Protein AF-A0A434R192-F1 (afdb_monomer)

Solvent-accessible surface area (backbone atoms only — not comparable to full-atom values): 3094 Å² total; per-residue (Å²): 138,84,83,69,85,79,79,66,54,80,64,54,57,50,49,53,49,51,53,53,51,53,52,51,52,54,51,53,52,52,53,50,33,51,48,32,40,72,77,66,78,38,74,66,75,81,86,82,122

Mean predicted aligned error: 9.32 Å

Nearest PDB structures (foldseek):
  3ze3-assembly1_F  TM=8.076E-01  e=8.554E+00  Escherichia coli K-12

Structure (mmCIF, N/CA/C/O backbone):
data_AF-A0A434R192-F1
#
_entry.id   AF-A0A434R192-F1
#
loop_
_atom_site.group_PDB
_atom_site.id
_atom_site.type_symbol
_atom_site.label_atom_id
_atom_site.label_alt_id
_atom_site.label_comp_id
_atom_site.label_asym_id
_atom_site.label_entity_id
_atom_site.label_seq_id
_atom_site.pdbx_PDB_ins_code
_atom_site.Cartn_x
_atom_site.Cartn_y
_atom_site.Cartn_z
_atom_site.occupancy
_atom_site.B_iso_or_equiv
_atom_site.auth_seq_id
_atom_site.auth_comp_id
_atom_site.auth_asym_id
_atom_site.auth_atom_id
_atom_site.pdbx_PDB_model_num
ATOM 1 N N . MET A 1 1 ? 13.815 -18.622 -36.220 1.00 43.25 1 MET A N 1
ATOM 2 C CA . MET A 1 1 ? 13.867 -17.146 -36.326 1.00 43.25 1 MET A CA 1
ATOM 3 C C . MET A 1 1 ? 13.456 -16.534 -34.987 1.00 43.25 1 MET A C 1
ATOM 5 O O . MET A 1 1 ? 12.310 -16.145 -34.819 1.00 43.25 1 MET A O 1
ATOM 9 N N . VAL A 1 2 ? 14.365 -16.529 -34.003 1.00 46.66 2 VAL A N 1
ATOM 10 C CA . VAL A 1 2 ? 14.114 -15.979 -32.657 1.00 46.66 2 VAL A CA 1
ATOM 11 C C . VAL A 1 2 ? 14.314 -14.466 -32.697 1.00 46.66 2 VAL A C 1
ATOM 13 O O . VAL A 1 2 ? 15.439 -13.993 -32.827 1.00 46.66 2 VAL A O 1
ATOM 16 N N . ALA A 1 3 ? 13.225 -13.710 -32.581 1.00 47.59 3 ALA A N 1
ATOM 17 C CA . ALA A 1 3 ? 13.289 -12.308 -32.197 1.00 47.59 3 ALA A CA 1
ATOM 18 C C . ALA A 1 3 ? 13.470 -12.253 -30.671 1.00 47.59 3 ALA A C 1
ATOM 20 O O . ALA A 1 3 ? 12.511 -12.399 -29.915 1.00 47.59 3 ALA A O 1
ATOM 21 N N . GLY A 1 4 ? 14.718 -12.123 -30.216 1.00 56.78 4 GLY A N 1
ATOM 22 C CA . GLY A 1 4 ? 15.013 -11.793 -28.821 1.00 56.78 4 GLY A CA 1
ATOM 23 C C . GLY A 1 4 ? 14.494 -10.387 -28.487 1.00 56.78 4 GLY A C 1
ATOM 24 O O . GLY A 1 4 ? 14.398 -9.549 -29.388 1.00 56.78 4 GLY A O 1
ATOM 25 N N . PRO A 1 5 ? 14.131 -10.103 -27.224 1.00 64.56 5 PRO A N 1
ATOM 26 C CA . PRO A 1 5 ? 13.551 -8.820 -26.857 1.00 64.56 5 PRO A CA 1
ATOM 27 C C . PRO A 1 5 ? 14.562 -7.701 -27.126 1.00 64.56 5 PRO A C 1
ATOM 29 O O . PRO A 1 5 ? 15.612 -7.627 -26.491 1.00 64.56 5 PRO A O 1
ATOM 32 N N . THR A 1 6 ? 14.237 -6.825 -28.075 1.00 60.28 6 THR A N 1
ATOM 33 C CA . THR A 1 6 ? 14.965 -5.581 -28.339 1.00 60.28 6 THR A CA 1
ATOM 34 C C . THR A 1 6 ? 15.000 -4.758 -27.055 1.00 60.28 6 THR A C 1
ATOM 36 O O . THR A 1 6 ? 13.964 -4.242 -26.621 1.00 60.28 6 THR A O 1
ATOM 39 N N . SER A 1 7 ? 16.169 -4.659 -26.423 1.00 62.97 7 SER A N 1
ATOM 40 C CA . SER A 1 7 ? 16.371 -3.838 -25.232 1.00 62.97 7 SER A CA 1
ATOM 41 C C . SER A 1 7 ? 16.197 -2.368 -25.613 1.00 62.97 7 SER A C 1
ATOM 43 O O . SER A 1 7 ? 17.024 -1.747 -26.278 1.00 62.97 7 SER A O 1
ATOM 45 N N . ILE A 1 8 ? 15.059 -1.793 -25.227 1.00 61.59 8 ILE A N 1
ATOM 46 C CA . ILE A 1 8 ? 14.745 -0.387 -25.489 1.00 61.59 8 ILE A CA 1
ATOM 47 C C . ILE A 1 8 ? 15.449 0.469 -24.432 1.00 61.59 8 ILE A C 1
ATOM 49 O O . ILE A 1 8 ? 14.783 1.023 -23.569 1.00 61.59 8 ILE A O 1
ATOM 53 N N . GLY A 1 9 ? 16.777 0.556 -24.490 1.00 64.12 9 GLY A N 1
ATOM 54 C CA . GLY A 1 9 ? 17.616 1.464 -23.701 1.00 64.12 9 GLY A CA 1
ATOM 55 C C . GLY A 1 9 ? 17.542 1.328 -22.162 1.00 64.12 9 GLY A C 1
ATOM 56 O O . GLY A 1 9 ? 16.511 0.991 -21.576 1.00 64.12 9 GLY A O 1
ATOM 57 N N . PRO A 1 10 ? 18.618 1.682 -21.440 1.00 62.50 10 PRO A N 1
ATOM 58 C CA . PRO A 1 10 ? 18.678 1.547 -19.979 1.00 62.50 10 PRO A CA 1
ATOM 59 C C . PRO A 1 10 ? 17.576 2.324 -19.229 1.00 62.50 10 PRO A C 1
ATOM 61 O O . PRO A 1 10 ? 17.225 1.966 -18.106 1.00 62.50 10 PRO A O 1
ATOM 64 N N . GLY A 1 11 ? 16.993 3.364 -19.838 1.00 78.88 11 GLY A N 1
ATOM 65 C CA . GLY A 1 11 ? 15.922 4.165 -19.236 1.00 78.88 11 GLY A CA 1
ATOM 66 C C . GLY A 1 11 ? 14.552 3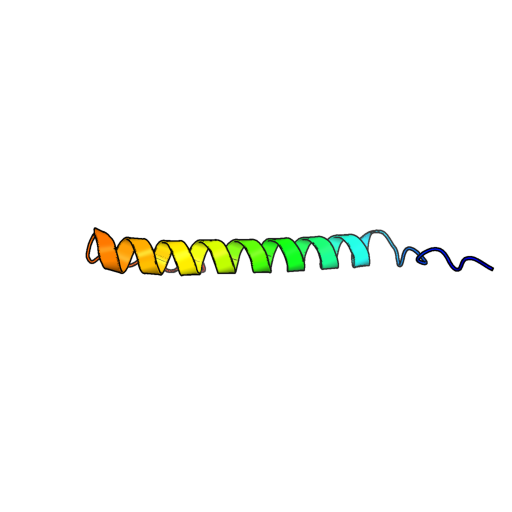.477 -19.197 1.00 78.88 11 GLY A C 1
ATOM 67 O O . GLY A 1 11 ? 13.846 3.581 -18.194 1.00 78.88 11 GLY A O 1
ATOM 68 N N . LYS A 1 12 ? 14.161 2.741 -20.248 1.00 86.06 12 LYS A N 1
ATOM 69 C CA . LYS A 1 12 ? 12.800 2.180 -20.352 1.00 86.06 12 LYS A CA 1
ATOM 70 C C . LYS A 1 12 ? 12.640 0.927 -19.491 1.00 86.06 12 LYS A C 1
ATOM 72 O O . LYS A 1 12 ? 11.595 0.748 -18.867 1.00 86.06 12 LYS A O 1
ATOM 77 N N . ASP A 1 13 ? 13.678 0.096 -19.399 1.00 89.81 13 ASP A N 1
ATOM 78 C CA . ASP A 1 13 ? 13.698 -1.060 -18.492 1.00 89.81 13 ASP A CA 1
ATOM 79 C C . ASP A 1 13 ? 13.761 -0.646 -17.023 1.00 89.81 13 ASP A C 1
ATOM 81 O O . ASP A 1 13 ? 13.015 -1.182 -16.202 1.00 89.81 13 ASP A O 1
ATOM 85 N N . ARG A 1 14 ? 14.557 0.380 -16.701 1.00 90.56 14 ARG A N 1
ATOM 86 C CA . ARG A 1 14 ? 14.578 0.984 -15.364 1.00 90.56 14 ARG A CA 1
ATOM 87 C C . ARG A 1 14 ? 13.206 1.535 -14.978 1.00 90.56 14 ARG A C 1
ATOM 89 O O . ARG A 1 14 ? 12.736 1.252 -13.881 1.00 90.56 14 ARG A O 1
ATOM 96 N N . LEU A 1 15 ? 12.535 2.261 -15.874 1.00 93.88 15 LEU A N 1
ATOM 97 C CA . LEU A 1 15 ? 11.182 2.770 -15.627 1.00 93.88 15 LEU A CA 1
ATOM 98 C C . LEU A 1 15 ? 10.178 1.633 -15.390 1.00 93.88 15 LEU A C 1
ATOM 100 O O . LEU A 1 15 ? 9.393 1.685 -14.445 1.00 93.88 15 LEU A O 1
ATOM 104 N N . ARG A 1 16 ? 10.221 0.574 -16.209 1.00 93.62 16 ARG A N 1
ATOM 105 C CA . ARG A 1 16 ? 9.371 -0.611 -16.017 1.00 93.62 16 ARG A CA 1
ATOM 106 C C . ARG A 1 16 ? 9.608 -1.273 -14.663 1.00 93.62 16 ARG A C 1
ATOM 108 O O . ARG A 1 16 ? 8.643 -1.654 -14.002 1.00 93.62 16 ARG A O 1
ATOM 115 N N . LEU A 1 17 ? 10.867 -1.405 -14.251 1.00 94.19 17 LEU A N 1
ATOM 116 C CA . LEU A 1 17 ? 11.224 -1.948 -12.944 1.00 94.19 17 LEU A CA 1
ATOM 117 C C . LEU A 1 17 ? 10.661 -1.082 -11.811 1.00 94.19 17 LEU A C 1
ATOM 119 O O . LEU A 1 17 ? 9.997 -1.611 -10.924 1.00 94.19 17 LEU A O 1
ATOM 123 N N . TRP A 1 18 ? 10.846 0.237 -11.880 1.00 95.31 18 TRP A N 1
ATOM 124 C CA . TRP A 1 18 ? 10.301 1.171 -10.892 1.00 95.31 18 TRP A CA 1
ATOM 125 C C . TRP A 1 18 ? 8.780 1.092 -10.784 1.00 95.31 18 TRP A C 1
ATOM 127 O O . TRP A 1 18 ? 8.250 1.052 -9.6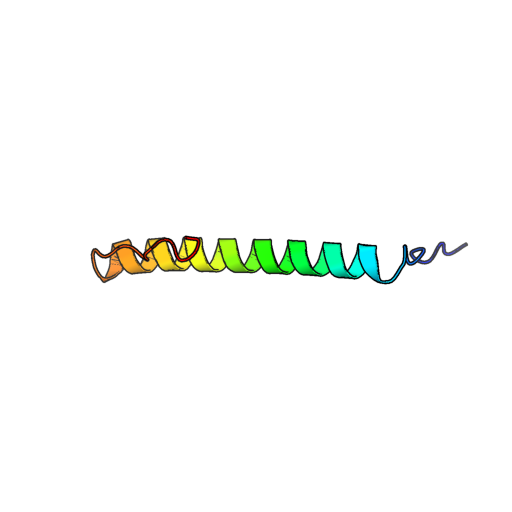80 1.00 95.31 18 TRP A O 1
ATOM 137 N N . ILE A 1 19 ? 8.066 0.990 -11.906 1.00 96.38 19 ILE A N 1
ATOM 138 C CA . ILE A 1 19 ? 6.605 0.831 -11.894 1.00 96.38 19 ILE A CA 1
ATOM 139 C C . ILE A 1 19 ? 6.192 -0.488 -11.228 1.00 96.38 19 ILE A C 1
ATOM 141 O O . ILE A 1 19 ? 5.215 -0.519 -10.476 1.00 96.38 19 ILE A O 1
ATOM 145 N N . ARG A 1 20 ? 6.921 -1.584 -11.478 1.00 96.56 20 ARG A N 1
ATOM 146 C CA . ARG A 1 20 ? 6.663 -2.874 -10.814 1.00 96.56 20 ARG A CA 1
ATOM 147 C C . ARG A 1 20 ? 6.887 -2.774 -9.308 1.00 96.56 20 ARG A C 1
ATOM 149 O O . ARG A 1 20 ? 6.034 -3.228 -8.551 1.00 96.56 20 ARG A O 1
ATOM 156 N N . LEU A 1 21 ? 7.977 -2.133 -8.888 1.00 96.19 21 LEU A N 1
ATOM 157 C CA . LEU A 1 21 ? 8.279 -1.906 -7.476 1.00 96.19 21 LEU A CA 1
ATOM 158 C C . LEU A 1 21 ? 7.215 -1.026 -6.806 1.00 96.19 21 LEU A C 1
ATOM 160 O O . LEU A 1 21 ? 6.720 -1.373 -5.738 1.00 96.19 21 LEU A O 1
ATOM 164 N N . LEU A 1 22 ? 6.790 0.053 -7.468 1.00 95.75 22 LEU A N 1
ATOM 165 C CA . LEU A 1 22 ? 5.729 0.934 -6.981 1.00 95.75 22 LEU A CA 1
ATOM 166 C C . LEU A 1 22 ? 4.405 0.182 -6.801 1.00 95.75 22 LEU A C 1
ATOM 168 O O . LEU A 1 22 ? 3.695 0.379 -5.819 1.00 95.75 22 LEU A O 1
ATOM 172 N N . ARG A 1 23 ? 4.063 -0.710 -7.735 1.00 96.38 23 ARG A N 1
ATOM 173 C CA . ARG A 1 23 ? 2.866 -1.550 -7.619 1.00 96.38 23 ARG A CA 1
ATOM 174 C C . ARG A 1 23 ? 2.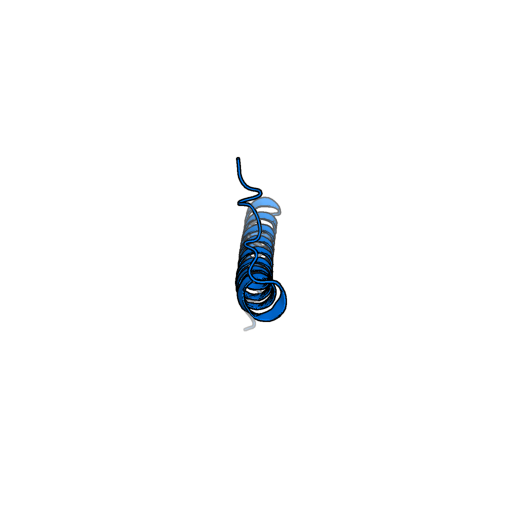972 -2.537 -6.453 1.00 96.38 23 ARG A C 1
ATOM 176 O O . ARG A 1 23 ? 1.994 -2.708 -5.728 1.00 96.38 23 ARG A O 1
ATOM 183 N N . ALA A 1 24 ? 4.135 -3.161 -6.268 1.00 96.75 24 ALA A N 1
ATOM 184 C CA . ALA A 1 24 ? 4.378 -4.063 -5.145 1.00 96.75 24 ALA A CA 1
ATOM 185 C C . ALA A 1 24 ? 4.248 -3.327 -3.801 1.00 96.75 24 ALA A C 1
ATOM 187 O O . ALA A 1 24 ? 3.498 -3.772 -2.938 1.00 96.75 24 ALA A O 1
ATOM 188 N N . SER A 1 25 ? 4.876 -2.155 -3.669 1.00 94.81 25 SER A N 1
ATOM 189 C CA . SER A 1 25 ? 4.771 -1.295 -2.482 1.00 94.81 25 SER A CA 1
ATOM 190 C C . SER A 1 25 ? 3.316 -0.929 -2.162 1.00 94.81 25 SER A C 1
ATOM 192 O O . SER A 1 25 ? 2.872 -1.154 -1.041 1.00 94.81 25 SER A O 1
ATOM 194 N N . ARG A 1 26 ? 2.528 -0.493 -3.155 1.00 93.06 26 ARG A N 1
ATOM 195 C CA . ARG A 1 26 ? 1.095 -0.195 -2.962 1.00 93.06 26 ARG A CA 1
ATOM 196 C C . ARG A 1 26 ? 0.283 -1.397 -2.483 1.00 93.06 26 ARG A C 1
ATOM 198 O O . ARG A 1 26 ? -0.651 -1.231 -1.707 1.00 93.06 26 ARG A O 1
ATOM 205 N N . THR A 1 27 ? 0.626 -2.595 -2.953 1.00 95.81 27 THR A N 1
ATOM 206 C CA . THR A 1 27 ? -0.056 -3.833 -2.544 1.00 95.81 27 THR A CA 1
ATOM 2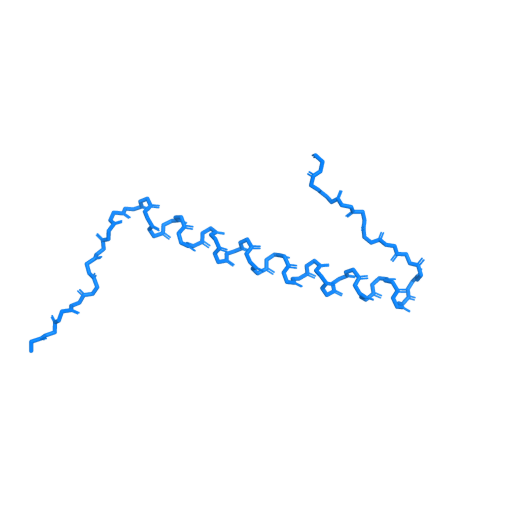07 C C . THR A 1 27 ? 0.236 -4.145 -1.076 1.00 95.81 27 THR A C 1
ATOM 209 O O . THR A 1 27 ? -0.690 -4.399 -0.310 1.00 95.81 27 THR A O 1
ATOM 212 N N . ILE A 1 28 ? 1.505 -4.043 -0.673 1.00 94.50 28 ILE A N 1
ATOM 213 C CA . ILE A 1 28 ? 1.942 -4.249 0.714 1.00 94.50 28 ILE A CA 1
ATOM 214 C C . ILE A 1 28 ? 1.281 -3.228 1.647 1.00 94.50 28 ILE A C 1
ATOM 216 O O . ILE A 1 28 ? 0.770 -3.596 2.700 1.00 94.50 28 ILE A O 1
ATOM 220 N N . GLU A 1 29 ? 1.242 -1.952 1.260 1.00 92.75 29 GLU A N 1
ATOM 221 C CA . GLU A 1 29 ? 0.590 -0.911 2.060 1.00 92.75 29 GLU A CA 1
ATOM 222 C C . GLU A 1 29 ? -0.910 -1.140 2.241 1.00 92.75 29 GLU A C 1
ATOM 224 O O . GLU A 1 29 ? -1.440 -0.876 3.320 1.00 92.75 29 GLU A O 1
ATOM 229 N N . ALA A 1 30 ? -1.602 -1.598 1.194 1.00 92.44 30 ALA A N 1
ATOM 230 C CA . ALA A 1 30 ? -3.026 -1.896 1.273 1.00 92.44 30 ALA A CA 1
ATOM 231 C C . ALA A 1 30 ? -3.285 -3.026 2.275 1.00 92.44 30 ALA A C 1
ATOM 233 O O . ALA A 1 30 ? -4.131 -2.891 3.157 1.00 92.44 30 ALA A O 1
ATOM 234 N N . GLU A 1 31 ? -2.505 -4.103 2.195 1.00 94.88 3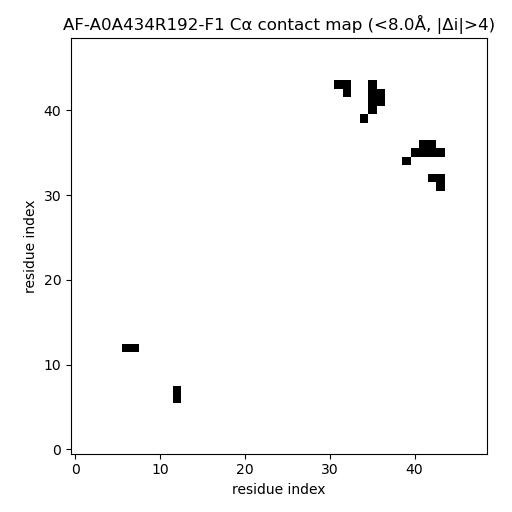1 GLU A N 1
ATOM 235 C CA . GLU A 1 31 ? -2.607 -5.212 3.139 1.00 94.88 31 GLU A CA 1
ATOM 236 C C . GLU A 1 31 ? -2.264 -4.783 4.572 1.00 94.88 31 GLU A C 1
ATOM 238 O O . GLU A 1 31 ? -2.978 -5.135 5.511 1.00 94.88 31 GLU A O 1
ATOM 243 N N . LEU A 1 32 ? -1.220 -3.972 4.751 1.00 93.31 32 LEU A N 1
ATOM 244 C CA . LEU A 1 32 ? -0.830 -3.460 6.061 1.00 93.31 32 LEU A CA 1
ATOM 245 C C . LEU A 1 32 ? -1.912 -2.560 6.672 1.00 93.31 32 LEU A C 1
ATOM 247 O O . LEU A 1 32 ? -2.192 -2.679 7.862 1.00 93.31 32 LEU A O 1
ATOM 251 N N . ARG A 1 33 ? -2.555 -1.694 5.875 1.00 92.12 33 ARG A N 1
ATOM 252 C CA . ARG A 1 33 ? -3.697 -0.878 6.328 1.00 92.12 33 ARG A CA 1
ATOM 253 C C . ARG A 1 33 ? -4.847 -1.745 6.811 1.00 92.12 33 ARG A C 1
ATOM 255 O O . ARG A 1 33 ? -5.397 -1.472 7.874 1.00 92.12 33 ARG A O 1
ATOM 262 N N . GLU A 1 34 ? -5.187 -2.784 6.056 1.00 92.81 34 GLU A N 1
ATOM 263 C CA . GLU A 1 34 ? -6.258 -3.704 6.436 1.00 92.81 34 GLU A CA 1
ATOM 264 C C . GLU A 1 34 ? -5.933 -4.454 7.729 1.00 92.81 34 GLU A C 1
ATOM 266 O O . GLU A 1 34 ? -6.786 -4.551 8.609 1.00 92.81 34 GLU A O 1
ATOM 271 N N . ARG A 1 35 ? -4.698 -4.945 7.885 1.00 93.69 35 ARG A N 1
ATOM 272 C CA . ARG A 1 35 ? -4.262 -5.624 9.115 1.00 93.69 35 ARG A CA 1
ATOM 273 C C . ARG A 1 35 ? -4.263 -4.683 10.315 1.00 93.69 35 ARG A C 1
ATOM 275 O O . ARG A 1 35 ? -4.828 -5.027 11.344 1.00 93.69 35 ARG A O 1
ATOM 282 N N . LEU A 1 36 ? -3.724 -3.472 10.168 1.00 93.38 36 LEU A N 1
ATOM 283 C CA . LEU A 1 36 ? -3.713 -2.475 11.243 1.00 93.38 36 LEU A CA 1
ATOM 284 C C . LEU A 1 36 ? -5.120 -2.097 11.699 1.00 93.38 36 LEU A C 1
ATOM 286 O O . LEU A 1 36 ? -5.384 -2.044 12.899 1.00 93.38 36 LEU A O 1
ATOM 290 N N . LYS A 1 37 ? -6.035 -1.910 10.745 1.00 90.56 37 LYS A N 1
ATOM 291 C CA . LYS A 1 37 ? -7.431 -1.612 11.052 1.00 90.56 37 LYS A CA 1
ATOM 292 C C . LYS A 1 37 ? -8.109 -2.772 11.781 1.00 90.56 37 LYS A C 1
ATOM 294 O O . LYS A 1 37 ? -8.869 -2.541 12.709 1.00 90.56 37 LYS A O 1
ATOM 299 N N . LYS A 1 38 ? -7.850 -4.014 11.362 1.00 94.19 38 LYS A N 1
ATOM 300 C CA . LYS A 1 38 ? -8.483 -5.208 11.944 1.00 94.19 38 LYS A CA 1
ATOM 301 C C . LYS A 1 38 ? -7.933 -5.580 13.316 1.00 94.19 38 LYS A C 1
ATOM 303 O O . LYS A 1 38 ? -8.704 -5.986 14.175 1.00 94.19 38 LYS A O 1
ATOM 308 N N . GLU A 1 39 ? -6.621 -5.494 13.498 1.00 95.00 39 GLU A N 1
ATOM 309 C CA . GLU A 1 39 ? -5.943 -6.023 14.687 1.00 95.00 39 GLU A CA 1
ATOM 310 C C . GLU A 1 39 ? -5.751 -4.970 15.780 1.00 95.00 39 GLU A C 1
ATOM 312 O O . GLU A 1 39 ? -5.704 -5.315 16.958 1.00 95.00 39 GLU A O 1
ATOM 317 N N . PHE A 1 40 ? -5.660 -3.690 15.411 1.00 91.88 40 PHE A N 1
ATOM 318 C CA . PHE A 1 40 ? -5.271 -2.623 16.336 1.00 91.88 40 PHE A CA 1
ATOM 319 C C . PHE A 1 40 ? -6.232 -1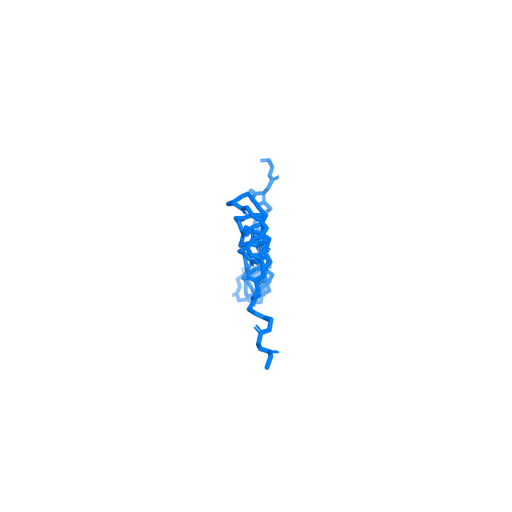.426 16.335 1.00 91.88 40 PHE A C 1
ATOM 321 O O . PHE A 1 40 ? -5.939 -0.435 16.999 1.00 91.88 40 PHE A O 1
ATOM 328 N N . ASP A 1 41 ? -7.335 -1.490 15.576 1.00 88.38 41 ASP A N 1
ATOM 329 C CA . ASP A 1 41 ? -8.293 -0.385 15.371 1.00 88.38 41 ASP A CA 1
ATOM 330 C C . ASP A 1 41 ? -7.608 0.949 15.012 1.00 88.38 41 ASP A C 1
ATOM 332 O O . ASP A 1 41 ? -8.037 2.044 15.370 1.00 88.38 41 ASP A O 1
ATOM 336 N N . THR A 1 42 ? -6.479 0.856 14.305 1.00 83.62 42 THR A N 1
ATOM 337 C CA . THR A 1 42 ? -5.652 2.003 13.933 1.00 83.62 42 THR A CA 1
ATOM 338 C C . THR A 1 42 ? -5.433 2.032 12.433 1.00 83.62 42 THR A C 1
ATOM 340 O O . THR A 1 42 ? -5.444 1.008 11.748 1.00 83.62 42 THR A 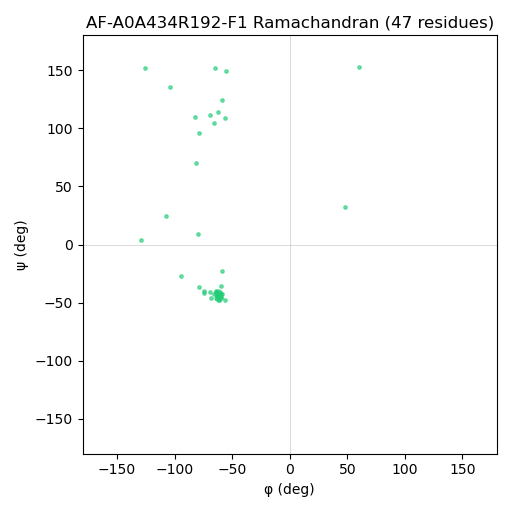O 1
ATOM 343 N N . THR A 1 43 ? -5.232 3.222 11.884 1.00 82.81 43 THR A N 1
ATOM 344 C CA . THR A 1 43 ? -4.968 3.395 10.457 1.00 82.81 43 THR 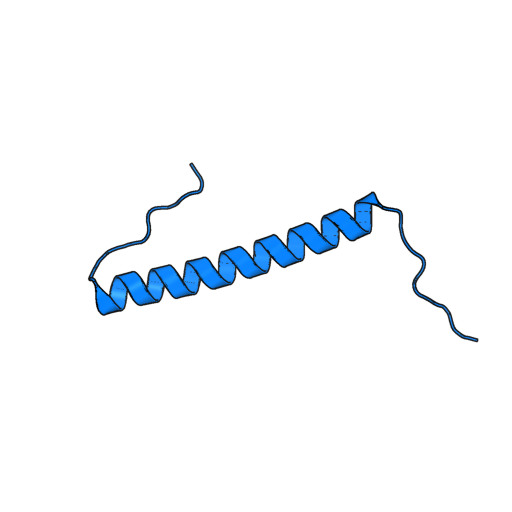A CA 1
ATOM 345 C C . THR A 1 43 ? -3.496 3.667 10.238 1.00 82.81 43 THR A C 1
ATOM 347 O O . THR A 1 43 ? -2.924 4.530 10.901 1.00 82.81 43 THR A O 1
ATOM 350 N N . LEU A 1 44 ? -2.894 3.012 9.245 1.00 77.88 44 LEU A N 1
ATOM 351 C CA . LEU A 1 44 ? -1.588 3.439 8.752 1.00 77.88 44 LEU A CA 1
ATOM 352 C C . LEU A 1 44 ? -1.713 4.894 8.254 1.00 77.88 44 LEU A C 1
ATOM 354 O O . LEU A 1 44 ? -2.556 5.136 7.3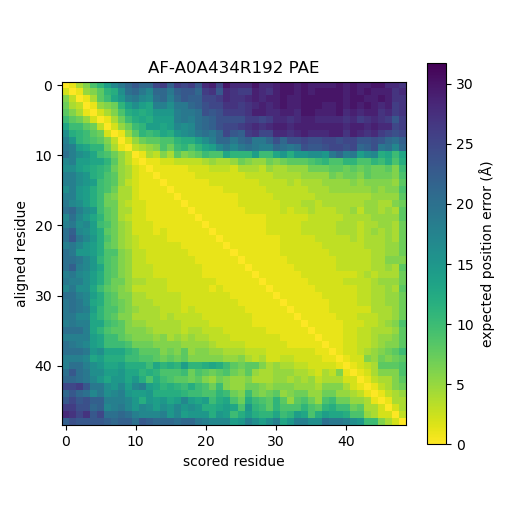78 1.00 77.88 44 LEU A O 1
ATOM 358 N N . PRO A 1 45 ? -0.906 5.850 8.747 1.00 76.69 45 PRO A N 1
ATOM 359 C CA . PRO A 1 45 ? -0.854 7.192 8.180 1.00 76.69 45 PRO A CA 1
ATOM 360 C C . PRO A 1 45 ? -0.533 7.120 6.681 1.00 76.69 45 PRO A C 1
ATOM 362 O O . PRO A 1 45 ? 0.120 6.185 6.203 1.00 76.69 45 PRO A O 1
ATOM 365 N N . ARG A 1 46 ? -1.032 8.069 5.886 1.00 67.75 46 ARG A N 1
ATOM 366 C CA . ARG A 1 46 ? -0.548 8.220 4.510 1.00 67.75 46 ARG A CA 1
ATOM 367 C C . ARG A 1 46 ? 0.886 8.737 4.593 1.00 67.75 46 ARG A C 1
ATOM 369 O O . ARG A 1 46 ? 1.111 9.846 5.056 1.00 67.75 46 ARG A O 1
ATOM 376 N N . PHE A 1 47 ? 1.840 7.893 4.212 1.00 63.34 47 PHE A N 1
ATOM 377 C CA . PHE A 1 47 ? 3.264 8.228 4.193 1.00 63.34 47 PHE A CA 1
ATOM 378 C C . PHE A 1 47 ? 3.662 9.060 2.955 1.00 63.34 47 PHE A C 1
ATOM 380 O O . PHE A 1 47 ? 4.850 9.246 2.725 1.00 63.34 47 PHE A O 1
ATOM 387 N N . ASP A 1 48 ? 2.704 9.545 2.154 1.00 65.00 48 ASP A N 1
ATOM 388 C CA . ASP A 1 48 ? 2.937 10.219 0.868 1.00 65.00 48 ASP A CA 1
ATOM 389 C C . ASP A 1 48 ? 2.707 11.745 0.872 1.00 65.00 48 ASP A C 1
ATOM 391 O O . ASP A 1 48 ? 2.434 12.307 -0.188 1.00 65.00 48 ASP A O 1
ATOM 395 N N . VAL A 1 49 ? 2.815 12.412 2.034 1.00 54.66 49 VAL A N 1
ATOM 396 C CA . VAL A 1 49 ? 2.807 13.893 2.128 1.00 54.66 49 VAL A CA 1
ATOM 397 C C . VAL A 1 49 ? 4.080 14.491 1.538 1.00 54.66 49 VAL A C 1
ATOM 399 O O . VAL A 1 49 ? 5.175 13.990 1.883 1.00 54.66 49 VAL A O 1
#

Sequence (49 aa):
MVAGPTSIGPGKDRLRLWIRLLRASRTIEAELRERLKKEFDTTLPRFDV

pLDDT: mean 82.16, std 16.05, range [43.25, 96.75]

Foldseek 3Di:
DDPDDDPPDPVVVVVVVVVVVVVVVVVVQVVVQVCCCVPPVDGDPDPPD

Radius of gyration: 17.81 Å; Cα contacts (8 Å, |Δi|>4): 12; chains: 1; bounding box: 27×31×53 Å

Secondary structure (DSSP, 8-state):
--------HHHHHHHHHHHHHHHHHHHHHHHHHHHHHHHHS-PPP----